Protein AF-A0A3D2T2N7-F1 (afdb_monomer)

Foldseek 3Di:
DVVVVLLVVLCVVDVVSDPPDDLVNSLVCLVVPDPPPCPVVSVVSVVVVCVVCVPPDDDPVVVVVVVVVVVVVVVVVVVPDD

Sequence (82 aa):
RSSRAVRTYVEGLDSAWGPSFTSSELMVQLRRGVNGSSVNLYGSMDMAEVVKFSRLRPDADSAESDWRVLRNWVKESRTIEP

Nearest PDB structures (foldseek):
  5v7q-assembly1_S  TM=6.231E-01  e=5.740E+00  Mycobacterium tuberculosis

Structure (mmCIF, N/CA/C/O backbone):
data_AF-A0A3D2T2N7-F1
#
_entry.id   AF-A0A3D2T2N7-F1
#
loop_
_atom_site.group_PDB
_atom_site.id
_atom_site.type_symbol
_atom_site.label_atom_id
_atom_site.label_alt_id
_atom_site.label_comp_id
_atom_site.label_asym_id
_atom_site.label_entity_id
_atom_site.label_seq_id
_atom_site.pdbx_PDB_ins_code
_atom_site.Cartn_x
_atom_site.Cartn_y
_atom_site.Cartn_z
_atom_site.occupancy
_atom_site.B_iso_or_equiv
_atom_site.auth_seq_id
_atom_site.auth_comp_id
_atom_site.auth_asym_id
_atom_site.auth_atom_id
_atom_site.pdbx_PDB_model_num
ATOM 1 N N . ARG A 1 1 ? 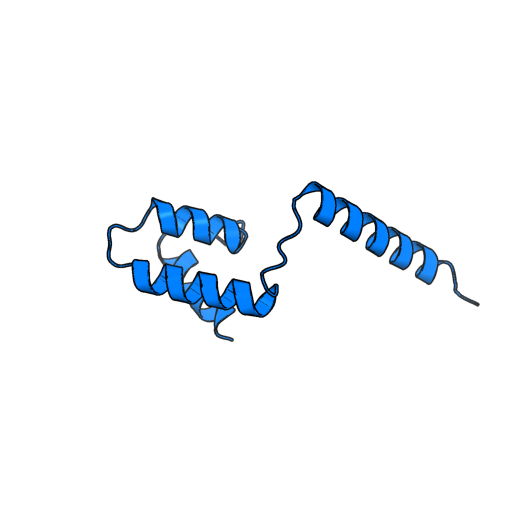-4.335 5.305 10.171 1.00 55.50 1 ARG A N 1
ATOM 2 C CA . ARG A 1 1 ? -5.671 5.954 10.073 1.00 55.50 1 ARG A CA 1
ATOM 3 C C . ARG A 1 1 ? -5.883 6.639 8.721 1.00 55.50 1 ARG A C 1
ATOM 5 O O . ARG A 1 1 ? -6.845 6.288 8.054 1.00 55.50 1 ARG A O 1
ATOM 12 N N . SER A 1 2 ? -4.969 7.505 8.271 1.00 54.00 2 SER A N 1
ATOM 13 C CA . SER A 1 2 ? -5.007 8.165 6.948 1.00 54.00 2 SER A CA 1
ATOM 14 C C . SER A 1 2 ? -5.236 7.204 5.771 1.00 54.00 2 SER A C 1
ATOM 16 O O . SER A 1 2 ? -6.148 7.406 4.983 1.00 54.00 2 SER A O 1
ATOM 18 N N . SER A 1 3 ? -4.500 6.088 5.717 1.00 60.78 3 SER A N 1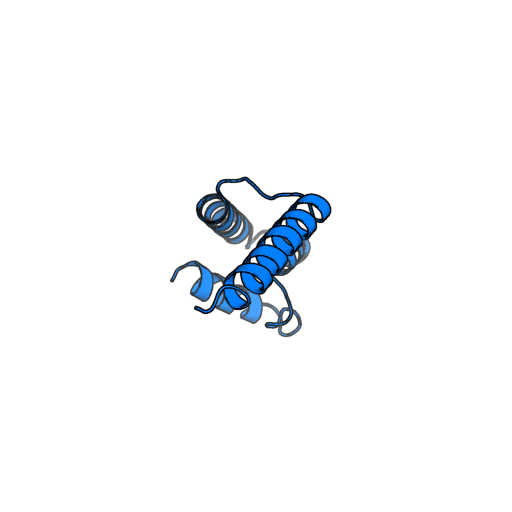
ATOM 19 C CA . SER A 1 3 ? -4.648 5.083 4.651 1.00 60.78 3 SER A CA 1
ATOM 20 C C . SER A 1 3 ? -6.046 4.483 4.514 1.00 60.78 3 SER A C 1
ATOM 22 O O . SER A 1 3 ? -6.410 4.063 3.422 1.00 60.78 3 SER A O 1
ATOM 24 N N . ARG A 1 4 ? -6.791 4.362 5.617 1.00 68.75 4 ARG A N 1
ATOM 25 C CA . ARG A 1 4 ? -8.126 3.758 5.597 1.00 68.75 4 ARG A CA 1
ATOM 26 C C . ARG A 1 4 ? -9.151 4.765 5.088 1.00 68.75 4 ARG A C 1
ATOM 28 O O . ARG A 1 4 ? -9.953 4.409 4.246 1.00 68.75 4 ARG A O 1
ATOM 35 N N . ALA A 1 5 ? -9.064 6.015 5.545 1.00 67.62 5 ALA A N 1
ATOM 36 C CA . ALA A 1 5 ? -9.937 7.097 5.088 1.00 67.62 5 ALA A CA 1
ATOM 37 C C . ALA A 1 5 ? -9.789 7.352 3.582 1.00 67.62 5 ALA A C 1
ATOM 39 O O . ALA A 1 5 ? -10.776 7.431 2.862 1.00 67.62 5 ALA A O 1
ATOM 40 N N . VAL A 1 6 ? -8.545 7.395 3.106 1.00 67.75 6 VAL A N 1
ATOM 41 C CA . VAL A 1 6 ? -8.220 7.514 1.684 1.00 67.75 6 VAL A CA 1
ATOM 42 C C . VAL A 1 6 ? -8.787 6.342 0.883 1.00 67.75 6 VAL A C 1
ATOM 44 O O . VAL A 1 6 ? -9.410 6.554 -0.149 1.00 67.75 6 VAL A O 1
ATOM 47 N N . ARG A 1 7 ? -8.596 5.108 1.363 1.00 73.94 7 ARG A N 1
ATOM 48 C CA . ARG A 1 7 ? -9.106 3.915 0.686 1.00 73.94 7 ARG A CA 1
ATOM 49 C C . ARG A 1 7 ? -10.629 3.940 0.582 1.00 73.94 7 ARG A C 1
ATOM 51 O O . ARG A 1 7 ? -11.146 3.803 -0.513 1.00 73.94 7 ARG A O 1
ATOM 58 N N . THR A 1 8 ? -11.325 4.219 1.681 1.00 75.25 8 THR A N 1
ATOM 59 C CA . THR A 1 8 ? -12.787 4.357 1.687 1.00 75.25 8 THR A CA 1
ATOM 60 C C . THR A 1 8 ? -13.271 5.464 0.748 1.00 75.25 8 THR A C 1
ATOM 62 O O . THR A 1 8 ? -14.298 5.297 0.103 1.00 75.25 8 THR A O 1
ATOM 65 N N . TYR A 1 9 ? -12.537 6.574 0.636 1.00 72.62 9 TYR A N 1
ATOM 66 C CA . TYR A 1 9 ? -12.863 7.627 -0.325 1.00 72.62 9 TYR A CA 1
ATOM 67 C C . TYR A 1 9 ? -12.708 7.147 -1.775 1.00 72.62 9 TYR A C 1
ATOM 69 O O . TYR A 1 9 ? -13.624 7.329 -2.566 1.00 72.62 9 TYR A O 1
ATOM 77 N N . VAL A 1 10 ? -11.585 6.503 -2.120 1.00 72.25 10 VAL A N 1
ATOM 78 C CA . VAL A 1 10 ? -11.319 6.022 -3.489 1.00 72.25 10 VAL A CA 1
ATOM 79 C C . VAL A 1 10 ? -12.267 4.893 -3.896 1.00 72.25 10 VAL A C 1
ATOM 81 O O . VAL A 1 10 ? -12.806 4.936 -4.994 1.00 72.25 10 VAL A O 1
ATOM 84 N N . GLU A 1 11 ? -12.528 3.932 -3.007 1.00 77.56 11 GLU A N 1
ATOM 85 C CA . GLU A 1 11 ? -13.528 2.871 -3.223 1.00 77.56 11 GLU A CA 1
ATOM 86 C C . GLU A 1 11 ? -14.955 3.449 -3.357 1.00 77.56 11 GLU A C 1
ATOM 88 O O . GLU A 1 11 ? -15.824 2.832 -3.963 1.00 77.56 11 GLU A O 1
ATOM 93 N N . GLY A 1 12 ? -15.206 4.644 -2.810 1.00 75.75 12 GLY A N 1
ATOM 94 C CA . GLY A 1 12 ? -16.473 5.365 -2.943 1.00 75.75 12 GLY A CA 1
ATOM 95 C C . GLY A 1 12 ? -16.625 6.180 -4.233 1.00 75.75 12 GLY A C 1
ATOM 96 O O . GLY A 1 12 ? -17.727 6.655 -4.500 1.00 75.75 12 GLY A O 1
ATOM 97 N N . LEU A 1 13 ? -15.559 6.363 -5.026 1.00 74.50 13 LEU A N 1
ATOM 98 C CA . LEU A 1 13 ? -15.622 7.092 -6.303 1.00 74.50 13 LEU A CA 1
ATOM 99 C C . LEU A 1 13 ? -16.246 6.254 -7.423 1.00 74.50 13 LEU A C 1
ATOM 101 O O . LEU A 1 13 ? -16.933 6.802 -8.282 1.00 74.50 13 LEU A O 1
ATOM 105 N N . ASP A 1 14 ? -16.016 4.941 -7.409 1.00 69.06 14 ASP A N 1
ATOM 106 C CA . ASP A 1 14 ? -16.584 3.995 -8.365 1.00 69.06 14 ASP A CA 1
ATOM 107 C C . ASP A 1 14 ? -16.828 2.652 -7.667 1.00 69.06 14 ASP A C 1
ATOM 109 O O . ASP A 1 14 ? -15.912 2.055 -7.104 1.00 69.06 14 ASP A O 1
ATOM 113 N N . SER A 1 15 ? -18.061 2.146 -7.744 1.00 70.81 15 SER A N 1
ATOM 114 C CA . SER A 1 15 ? -18.440 0.835 -7.201 1.00 70.81 15 SER A CA 1
ATOM 115 C C . SER A 1 15 ? -17.641 -0.339 -7.788 1.00 70.81 15 SER A C 1
ATOM 117 O O . SER A 1 15 ? -17.545 -1.391 -7.156 1.00 70.81 15 SER A O 1
ATOM 119 N N . ALA A 1 16 ? -17.045 -0.165 -8.972 1.00 74.19 16 ALA A N 1
ATOM 120 C CA . ALA A 1 16 ? -16.145 -1.135 -9.579 1.00 74.19 16 ALA A CA 1
ATOM 121 C C . ALA A 1 16 ? -14.781 -1.190 -8.873 1.00 74.19 16 ALA A C 1
ATOM 123 O O . ALA A 1 16 ? -14.095 -2.205 -8.959 1.00 74.19 16 ALA A O 1
ATOM 124 N N . TRP A 1 17 ? -14.377 -0.142 -8.152 1.00 74.19 17 TRP A N 1
ATOM 125 C CA . TRP A 1 17 ? -13.094 -0.045 -7.446 1.00 74.19 17 TRP A CA 1
ATOM 126 C C . TRP A 1 17 ? -13.194 -0.613 -6.030 1.00 74.19 17 TRP A C 1
ATOM 128 O O . TRP A 1 17 ? -12.790 0.012 -5.055 1.00 74.19 17 TRP A O 1
ATOM 138 N N . GLY A 1 18 ? -13.777 -1.805 -5.919 1.00 72.62 18 GLY A N 1
ATOM 139 C CA . GLY A 1 18 ? -14.079 -2.447 -4.648 1.00 72.62 18 GLY A CA 1
ATOM 140 C C . GLY A 1 18 ? -12.861 -3.011 -3.896 1.00 72.62 18 GLY A C 1
ATOM 141 O O . GLY A 1 18 ? -11.712 -2.896 -4.335 1.00 72.62 18 GLY A O 1
ATOM 142 N N . PRO A 1 19 ? -13.107 -3.712 -2.772 1.00 70.56 19 PRO A N 1
ATOM 143 C CA . PRO A 1 19 ? -12.067 -4.239 -1.881 1.00 70.56 19 PRO A CA 1
ATOM 144 C C . PRO A 1 19 ? -11.090 -5.222 -2.538 1.00 70.56 19 PRO A C 1
ATOM 146 O O . PRO A 1 19 ? -10.011 -5.465 -2.002 1.00 70.56 19 PRO A O 1
ATOM 149 N N . SER A 1 20 ? -11.470 -5.790 -3.685 1.00 75.50 20 SER A N 1
ATOM 150 C CA . SER A 1 20 ? -10.647 -6.685 -4.499 1.00 75.50 20 SER A CA 1
ATOM 151 C C . SER A 1 20 ? -9.403 -6.009 -5.069 1.00 75.50 20 SER A C 1
ATOM 153 O O . SER A 1 20 ? -8.450 -6.703 -5.406 1.00 75.50 20 SER A O 1
ATOM 155 N N . PHE A 1 21 ? -9.394 -4.678 -5.166 1.00 73.06 21 PHE A N 1
ATOM 156 C CA . PHE A 1 21 ? -8.232 -3.936 -5.624 1.00 73.06 21 PHE A CA 1
ATOM 157 C C . PHE A 1 21 ? -7.255 -3.670 -4.480 1.00 73.06 21 PHE A C 1
ATOM 159 O O . PHE A 1 21 ? -7.590 -3.176 -3.393 1.00 73.06 21 PHE A O 1
ATOM 166 N N . THR A 1 22 ? -5.989 -3.943 -4.750 1.00 77.06 22 THR A N 1
ATOM 167 C CA . THR A 1 22 ? -4.887 -3.477 -3.918 1.00 77.06 22 THR A CA 1
ATOM 168 C C . THR A 1 22 ? -4.791 -1.950 -3.986 1.00 77.06 22 THR A C 1
ATOM 170 O O . THR A 1 22 ? -5.223 -1.309 -4.945 1.00 77.06 22 THR A O 1
ATOM 173 N N . SER A 1 23 ? -4.195 -1.332 -2.962 1.00 71.00 23 SER A N 1
ATOM 174 C CA . SER A 1 23 ? -4.016 0.130 -2.916 1.00 71.00 23 SER A CA 1
ATOM 175 C C . SER A 1 23 ? -3.280 0.674 -4.148 1.00 71.00 23 SER A C 1
ATOM 177 O O . SER A 1 23 ? -3.615 1.746 -4.639 1.00 71.00 23 SER A O 1
ATOM 179 N N . SER A 1 24 ? -2.336 -0.093 -4.700 1.00 71.00 24 SER A N 1
ATOM 180 C CA . SER A 1 24 ? -1.611 0.292 -5.910 1.00 71.00 24 SER A CA 1
ATOM 181 C C . SER A 1 24 ? -2.449 0.207 -7.180 1.00 71.00 24 SER A C 1
ATOM 183 O O . SER A 1 24 ? -2.312 1.060 -8.053 1.00 71.00 24 SER A O 1
ATOM 185 N N . GLU A 1 25 ? -3.315 -0.794 -7.313 1.00 76.06 25 GLU A N 1
ATOM 186 C CA . GLU A 1 25 ? -4.197 -0.871 -8.479 1.00 76.06 25 GLU A CA 1
ATOM 187 C C . GLU A 1 25 ? -5.236 0.254 -8.443 1.00 76.06 25 GLU A C 1
ATOM 189 O O . GLU A 1 25 ? -5.486 0.885 -9.470 1.00 76.06 25 GLU A O 1
ATOM 194 N N . LEU A 1 26 ? -5.741 0.601 -7.252 1.00 77.88 26 LEU A N 1
ATOM 195 C CA . LEU A 1 26 ? -6.567 1.796 -7.051 1.00 77.88 26 LEU A CA 1
ATOM 196 C C . LEU A 1 26 ? -5.826 3.078 -7.464 1.00 77.88 26 LEU A C 1
ATOM 198 O O . LEU A 1 26 ? -6.411 3.939 -8.114 1.00 77.88 26 LEU A O 1
ATOM 202 N N . MET A 1 27 ? -4.528 3.197 -7.162 1.00 74.81 27 MET A N 1
ATOM 203 C CA . MET A 1 27 ? -3.701 4.338 -7.586 1.00 74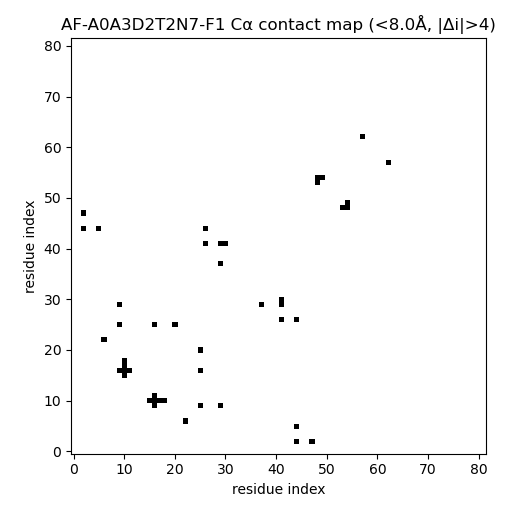.81 27 MET A CA 1
ATOM 204 C C . MET A 1 27 ? -3.548 4.443 -9.106 1.00 74.81 27 MET A C 1
ATOM 206 O O . MET A 1 27 ? -3.577 5.545 -9.660 1.00 74.81 27 MET A O 1
ATOM 210 N N . VAL A 1 28 ? -3.405 3.310 -9.798 1.00 77.06 28 VAL A N 1
ATOM 211 C CA . VAL A 1 28 ? -3.353 3.270 -11.268 1.00 77.06 28 VAL A CA 1
ATOM 212 C C . VAL A 1 28 ? -4.687 3.711 -11.867 1.00 77.06 28 VAL A C 1
ATOM 214 O O . VAL A 1 28 ? -4.691 4.480 -12.829 1.00 77.06 28 VAL A O 1
ATOM 217 N N . GLN A 1 29 ? -5.809 3.278 -11.288 1.00 75.00 29 GLN A N 1
ATOM 218 C CA . GLN A 1 29 ? -7.142 3.694 -11.726 1.00 75.00 29 GLN A CA 1
ATOM 219 C C . GLN A 1 29 ? -7.397 5.178 -11.456 1.00 75.00 29 GLN A C 1
ATOM 221 O O . GLN A 1 29 ? -7.823 5.897 -12.356 1.00 75.00 29 GLN A O 1
ATOM 226 N N . LEU A 1 30 ? -7.023 5.680 -10.277 1.00 73.62 30 LEU A N 1
ATOM 227 C CA . LEU A 1 30 ? -7.109 7.101 -9.940 1.00 73.62 30 LEU A CA 1
ATOM 228 C C . LEU A 1 30 ? -6.302 7.965 -10.924 1.00 73.62 30 LEU A C 1
ATOM 230 O O . LEU A 1 30 ? -6.775 9.001 -11.381 1.00 73.62 30 LEU A O 1
ATOM 234 N N . ARG A 1 31 ? -5.096 7.523 -11.302 1.00 72.25 31 ARG A N 1
ATOM 235 C CA . ARG A 1 31 ? -4.263 8.222 -12.294 1.00 72.25 31 ARG A CA 1
ATOM 236 C C . ARG A 1 31 ? -4.917 8.266 -13.683 1.00 72.25 31 ARG A C 1
ATOM 238 O O . ARG A 1 31 ? -4.682 9.210 -14.429 1.00 72.25 31 ARG A O 1
ATOM 245 N N . ARG A 1 32 ? -5.699 7.244 -14.042 1.00 73.31 32 ARG A N 1
ATOM 246 C CA . ARG A 1 32 ? -6.337 7.104 -15.362 1.00 73.31 32 ARG A CA 1
ATOM 247 C C . ARG A 1 32 ? -7.730 7.735 -15.442 1.00 73.31 32 ARG A C 1
ATOM 249 O O . ARG A 1 32 ? -8.123 8.148 -16.524 1.00 73.31 32 ARG A O 1
ATOM 256 N N . GLY A 1 33 ? -8.473 7.761 -14.335 1.00 64.25 33 GLY A N 1
ATOM 257 C CA . GLY A 1 33 ? -9.929 7.923 -14.352 1.00 64.25 33 GLY A CA 1
ATOM 258 C C . GLY A 1 33 ? -10.481 9.269 -13.890 1.00 64.25 33 GLY A C 1
ATOM 259 O O . GLY A 1 33 ? -11.621 9.575 -14.222 1.00 64.25 33 GLY A O 1
ATOM 260 N N . VAL A 1 34 ? -9.734 10.095 -13.147 1.00 61.62 34 VAL A N 1
ATOM 261 C CA . VAL A 1 34 ? -10.291 11.359 -12.626 1.00 61.62 34 VAL A CA 1
ATOM 262 C C . VAL A 1 34 ? -9.699 12.567 -13.354 1.00 61.62 34 VAL A C 1
ATOM 264 O O . VAL A 1 34 ? -8.526 12.903 -13.195 1.00 61.62 34 VAL A O 1
ATOM 267 N N . ASN A 1 35 ? -10.536 13.239 -14.146 1.00 56.84 35 ASN A N 1
ATOM 268 C CA . ASN A 1 35 ? -10.205 14.474 -14.856 1.00 56.84 35 ASN A CA 1
ATOM 269 C C . ASN A 1 35 ? -9.835 15.595 -13.870 1.00 56.84 35 ASN A C 1
ATOM 271 O O . ASN A 1 35 ? -10.712 16.227 -13.286 1.00 56.84 35 ASN A O 1
ATOM 275 N N . GLY A 1 36 ? -8.535 15.846 -13.694 1.00 55.25 36 GLY A N 1
ATOM 276 C CA . GLY A 1 36 ? -7.943 17.095 -13.188 1.00 55.25 36 GLY A CA 1
ATOM 277 C C . GLY A 1 36 ? -8.187 17.476 -11.718 1.00 55.25 36 GLY A C 1
ATOM 278 O O . GLY A 1 36 ? -7.338 18.129 -11.121 1.00 55.25 36 GLY A O 1
ATOM 279 N N . SER A 1 37 ? -9.287 17.051 -11.095 1.00 55.22 37 SER A N 1
ATOM 280 C CA . SER A 1 37 ? -9.660 17.419 -9.719 1.00 55.22 37 SER A CA 1
ATOM 281 C C . SER A 1 37 ? -8.993 16.536 -8.647 1.00 55.22 37 SER A C 1
ATOM 283 O O . SER A 1 37 ? -8.871 16.940 -7.493 1.00 55.22 37 SER A O 1
ATOM 285 N N . SER A 1 38 ? -8.478 15.357 -9.019 1.00 57.19 38 SER A N 1
ATOM 286 C CA . SER A 1 38 ? -7.879 14.380 -8.092 1.00 57.19 38 SER A CA 1
ATOM 287 C C . SER A 1 38 ? -6.355 14.457 -7.961 1.00 57.19 38 SER A C 1
ATOM 289 O O . SER A 1 38 ? -5.777 13.676 -7.206 1.00 57.19 38 SER A O 1
ATOM 291 N N . VAL A 1 39 ? -5.676 15.373 -8.662 1.00 57.41 39 VAL A N 1
ATOM 292 C CA . VAL A 1 39 ? -4.199 15.445 -8.683 1.00 57.41 39 VAL A CA 1
ATOM 293 C C . VAL A 1 39 ? -3.620 15.594 -7.268 1.00 57.41 39 VAL A C 1
ATOM 295 O O . VAL A 1 39 ? -2.615 14.967 -6.934 1.00 57.41 39 VAL A O 1
ATOM 298 N N . ASN A 1 40 ? -4.305 16.345 -6.400 1.00 64.62 40 ASN A N 1
ATOM 299 C CA . ASN A 1 40 ? -3.921 16.514 -4.996 1.00 64.62 40 ASN A CA 1
ATOM 300 C C . ASN A 1 40 ? -4.099 15.220 -4.172 1.00 64.62 40 ASN A C 1
ATOM 302 O O . ASN A 1 40 ? -3.285 14.899 -3.303 1.00 64.62 40 ASN A O 1
ATOM 306 N N . LEU A 1 41 ? -5.125 14.424 -4.485 1.00 66.88 4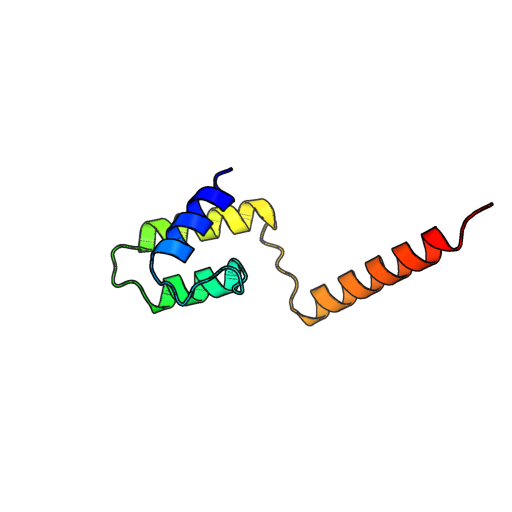1 LEU A N 1
ATOM 307 C CA . LEU A 1 41 ? -5.342 13.126 -3.851 1.00 66.88 41 LEU A CA 1
ATOM 308 C C . LEU A 1 41 ? -4.282 12.119 -4.298 1.00 66.88 41 LEU A C 1
ATOM 310 O O . LEU A 1 41 ? -3.685 11.468 -3.447 1.00 66.88 41 LEU A O 1
ATOM 314 N N . TYR A 1 42 ? -3.990 12.050 -5.600 1.00 68.75 42 TYR A N 1
ATOM 315 C CA . TYR A 1 42 ? -2.925 11.201 -6.131 1.00 68.75 42 TYR A CA 1
ATOM 316 C C . TYR A 1 42 ? -1.589 11.496 -5.430 1.00 68.75 42 TYR A C 1
ATOM 318 O O . TYR A 1 42 ? -0.966 10.587 -4.886 1.00 68.75 42 TYR A O 1
ATOM 326 N N . GLY A 1 43 ? -1.185 12.770 -5.357 1.00 69.19 43 GLY A N 1
ATOM 327 C CA . GLY A 1 43 ? 0.055 13.167 -4.683 1.00 69.19 43 GLY A CA 1
ATOM 328 C C . GLY A 1 43 ? 0.072 12.826 -3.188 1.00 69.19 43 GLY A C 1
ATOM 329 O O . GLY A 1 43 ? 1.058 12.295 -2.679 1.00 69.19 43 GLY A O 1
ATOM 330 N N . SER A 1 44 ? -1.039 13.058 -2.485 1.00 69.44 44 SER A N 1
ATOM 331 C CA . SER A 1 44 ? -1.161 12.719 -1.060 1.00 69.44 44 SER A CA 1
ATOM 332 C C . SER A 1 44 ? -1.075 11.208 -0.802 1.00 69.44 44 SER A C 1
ATOM 334 O O . SER A 1 44 ? -0.504 10.775 0.202 1.00 69.44 44 SER A O 1
ATOM 336 N N . MET A 1 45 ? -1.625 10.390 -1.702 1.00 68.94 45 MET A N 1
ATOM 337 C CA . MET A 1 45 ? -1.586 8.930 -1.603 1.00 68.94 45 MET A CA 1
ATOM 338 C C . MET A 1 45 ? -0.210 8.358 -1.932 1.00 68.94 45 MET A C 1
ATOM 340 O O . MET A 1 45 ? 0.272 7.493 -1.203 1.00 68.94 45 MET A O 1
ATOM 344 N N . ASP A 1 46 ? 0.432 8.871 -2.979 1.00 70.06 46 ASP A N 1
ATOM 345 C CA . ASP A 1 46 ? 1.783 8.487 -3.398 1.00 70.06 46 ASP A CA 1
ATOM 346 C C . ASP A 1 46 ? 2.787 8.717 -2.257 1.00 70.06 46 ASP A C 1
ATOM 348 O O . ASP A 1 46 ? 3.521 7.811 -1.859 1.00 70.06 46 ASP A O 1
ATOM 352 N N . MET A 1 47 ? 2.708 9.879 -1.601 1.00 69.88 47 MET A N 1
ATOM 353 C CA . 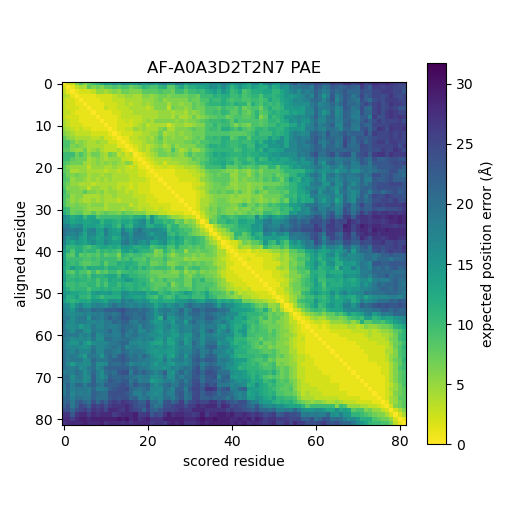MET A 1 47 ? 3.514 10.183 -0.416 1.00 69.88 47 MET A CA 1
ATOM 354 C C . MET A 1 47 ? 3.223 9.252 0.766 1.00 69.88 47 MET A C 1
ATOM 356 O O . MET A 1 47 ? 4.141 8.848 1.483 1.00 69.88 47 MET A O 1
ATOM 360 N N . ALA A 1 48 ? 1.962 8.874 0.979 1.00 68.19 48 ALA A N 1
ATOM 361 C CA . ALA A 1 48 ? 1.605 7.932 2.035 1.00 68.19 48 ALA A CA 1
ATOM 362 C C . ALA A 1 48 ? 2.135 6.512 1.763 1.00 68.19 48 ALA A C 1
ATOM 364 O O . ALA A 1 48 ? 2.466 5.802 2.714 1.00 68.19 48 ALA A O 1
ATOM 365 N N . GLU A 1 49 ? 2.221 6.077 0.503 1.00 66.38 49 GLU A N 1
ATOM 366 C CA . GLU A 1 49 ? 2.869 4.812 0.134 1.00 66.38 49 GLU A CA 1
ATOM 367 C C . GLU A 1 49 ? 4.390 4.890 0.297 1.00 66.38 49 GLU A C 1
ATOM 369 O O . GLU A 1 49 ? 4.980 3.980 0.881 1.00 66.38 49 GLU A O 1
ATOM 374 N N . VAL A 1 50 ? 5.011 6.001 -0.108 1.00 68.81 50 VAL A N 1
ATOM 375 C CA . VAL A 1 50 ? 6.446 6.260 0.093 1.00 68.81 50 VAL A CA 1
ATOM 376 C C . VAL A 1 50 ? 6.849 6.131 1.560 1.00 68.81 50 VAL A C 1
ATOM 378 O O . VAL A 1 50 ? 7.871 5.517 1.844 1.00 68.81 50 VAL A O 1
ATOM 381 N N . VAL A 1 51 ? 6.053 6.658 2.494 1.00 68.44 51 VAL A N 1
ATOM 382 C CA . VAL A 1 51 ? 6.341 6.562 3.936 1.00 68.44 51 VAL A CA 1
ATOM 383 C C . VAL A 1 51 ? 6.164 5.137 4.470 1.00 68.44 51 VAL A C 1
ATOM 385 O O . VAL A 1 51 ? 6.912 4.718 5.346 1.00 68.44 51 VAL A O 1
ATOM 388 N N . LYS A 1 52 ? 5.187 4.374 3.966 1.00 66.62 52 LYS A N 1
ATOM 389 C CA . LYS A 1 52 ? 4.935 2.998 4.434 1.00 66.62 52 LYS A CA 1
ATOM 390 C C . LYS A 1 52 ? 5.954 1.990 3.923 1.00 66.62 52 LYS A C 1
ATOM 392 O O . LYS A 1 52 ? 6.274 1.048 4.636 1.00 66.62 52 LYS A O 1
ATOM 397 N N . PHE A 1 53 ? 6.394 2.166 2.681 1.00 62.31 53 PHE A N 1
ATOM 398 C CA . PHE A 1 53 ? 7.265 1.225 1.980 1.00 62.31 53 PHE A CA 1
ATOM 399 C C . PHE A 1 53 ? 8.671 1.793 1.750 1.00 62.31 53 PHE A C 1
ATOM 401 O O . 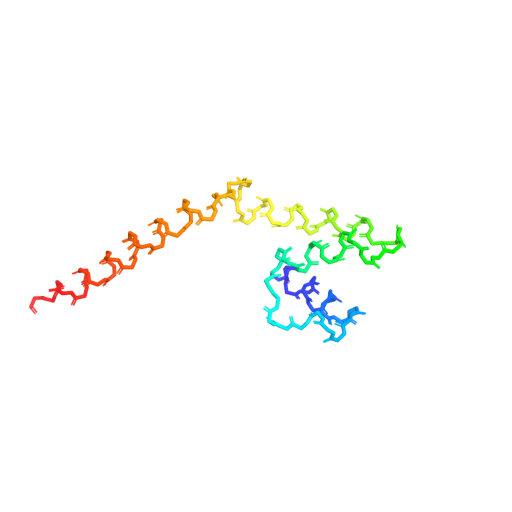PHE A 1 53 ? 9.453 1.214 1.006 1.00 62.31 53 PHE A O 1
ATOM 408 N N . SER A 1 54 ? 9.004 2.939 2.355 1.00 58.81 54 SER A N 1
ATOM 409 C CA . SER A 1 54 ? 10.314 3.602 2.260 1.00 58.81 54 SER A CA 1
ATOM 410 C C . SER A 1 54 ? 10.861 3.702 0.829 1.00 58.81 54 SER A C 1
ATOM 412 O O . SER A 1 54 ? 12.042 3.452 0.609 1.00 58.81 54 SER A O 1
ATOM 414 N N . ARG A 1 55 ? 10.006 4.004 -0.165 1.00 59.59 55 ARG A N 1
ATOM 415 C CA . ARG A 1 55 ? 10.309 3.949 -1.622 1.00 59.59 55 ARG A CA 1
ATOM 416 C C . ARG A 1 55 ? 10.878 2.620 -2.150 1.00 59.59 55 ARG A C 1
ATOM 418 O O . ARG A 1 55 ? 11.039 2.489 -3.361 1.00 59.59 55 ARG A O 1
ATOM 425 N N . LEU A 1 56 ? 11.144 1.640 -1.294 1.00 63.09 56 LEU A N 1
ATOM 426 C CA . LEU A 1 56 ? 11.631 0.327 -1.664 1.00 63.09 56 LEU A CA 1
ATOM 427 C C . LEU A 1 56 ? 10.418 -0.518 -2.029 1.00 63.09 56 LEU A C 1
ATOM 429 O O . LEU A 1 56 ? 9.798 -1.180 -1.199 1.00 63.09 56 LEU A O 1
ATOM 433 N N . ARG A 1 57 ? 10.047 -0.438 -3.301 1.00 68.75 57 ARG A N 1
ATOM 434 C CA . ARG A 1 57 ? 9.083 -1.349 -3.893 1.00 68.75 57 ARG A CA 1
ATOM 435 C C . ARG A 1 57 ? 9.882 -2.423 -4.629 1.00 68.75 57 ARG A C 1
ATOM 437 O O . ARG A 1 57 ? 10.320 -2.136 -5.742 1.00 68.75 57 ARG A O 1
ATOM 444 N N . PRO A 1 58 ? 10.133 -3.596 -4.018 1.00 67.44 58 PRO A N 1
ATOM 445 C CA . PRO A 1 58 ? 10.733 -4.697 -4.754 1.00 67.44 58 PRO A CA 1
ATOM 446 C C . PRO A 1 58 ? 9.860 -5.001 -5.973 1.00 67.44 58 PRO A C 1
ATOM 448 O O . PRO A 1 58 ? 8.631 -4.859 -5.927 1.00 67.44 58 PRO A O 1
ATOM 451 N N . ASP A 1 59 ? 10.497 -5.361 -7.082 1.00 80.88 59 ASP A N 1
ATOM 452 C CA . ASP A 1 59 ? 9.783 -5.913 -8.226 1.00 80.88 59 ASP A CA 1
ATOM 453 C C . ASP A 1 59 ? 9.053 -7.206 -7.823 1.00 80.88 59 ASP A C 1
ATOM 455 O O . ASP A 1 59 ? 9.277 -7.767 -6.746 1.00 80.88 59 ASP A O 1
ATOM 459 N N . ALA A 1 60 ? 8.128 -7.654 -8.674 1.00 73.88 60 ALA A N 1
ATOM 460 C CA . ALA A 1 60 ? 7.278 -8.798 -8.362 1.00 73.88 60 ALA A CA 1
ATOM 461 C C . ALA A 1 60 ? 8.089 -10.071 -8.066 1.00 73.88 60 ALA A C 1
ATOM 463 O O . ALA A 1 60 ? 7.724 -10.815 -7.155 1.00 73.88 60 ALA A O 1
ATOM 464 N N . ASP A 1 61 ? 9.197 -10.283 -8.778 1.00 78.75 61 ASP A N 1
ATOM 465 C CA . ASP A 1 61 ? 10.038 -11.468 -8.613 1.00 78.75 61 ASP A CA 1
ATOM 466 C C . ASP A 1 61 ? 10.799 -11.408 -7.283 1.00 78.75 61 ASP A C 1
ATOM 468 O O . ASP A 1 61 ? 10.812 -12.386 -6.530 1.00 78.75 61 ASP A O 1
ATOM 472 N N . SER A 1 62 ? 11.353 -10.241 -6.944 1.00 78.88 62 SER A N 1
ATOM 473 C CA . SER A 1 62 ? 11.989 -9.989 -5.645 1.00 78.88 62 SER A CA 1
ATOM 474 C C . SER A 1 62 ? 11.006 -10.168 -4.481 1.00 78.88 62 SER A C 1
ATOM 476 O O . SER A 1 62 ? 11.318 -10.849 -3.505 1.00 78.88 62 SER A O 1
ATOM 478 N N . ALA A 1 63 ? 9.785 -9.637 -4.598 1.00 82.25 63 ALA A N 1
ATOM 479 C CA . ALA A 1 63 ? 8.755 -9.765 -3.566 1.00 82.25 63 ALA A CA 1
ATOM 480 C C . ALA A 1 63 ? 8.299 -11.222 -3.361 1.00 82.25 63 ALA A C 1
ATOM 482 O O . ALA A 1 63 ? 8.122 -11.664 -2.224 1.00 82.25 63 ALA A O 1
ATOM 483 N N . GLU A 1 64 ? 8.121 -11.980 -4.446 1.00 86.19 64 GLU A N 1
ATOM 484 C CA . GLU A 1 64 ? 7.756 -13.400 -4.394 1.00 86.19 64 GLU A CA 1
ATOM 485 C C . GLU A 1 64 ? 8.893 -14.254 -3.813 1.00 86.19 64 GLU A C 1
ATOM 487 O O . GLU A 1 64 ? 8.648 -15.170 -3.022 1.00 86.19 64 GLU A O 1
ATOM 492 N N . SER A 1 65 ? 10.144 -13.937 -4.159 1.00 85.88 65 SER A N 1
ATOM 493 C CA . SER A 1 65 ? 11.327 -14.571 -3.574 1.00 85.88 65 SER A CA 1
ATOM 494 C C . SER A 1 65 ? 11.378 -14.355 -2.059 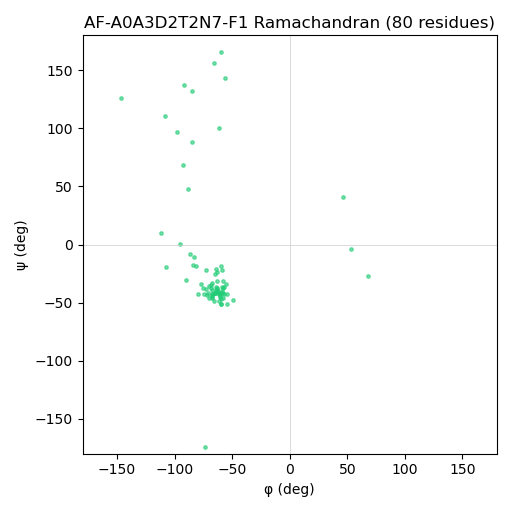1.00 85.88 65 SER A C 1
ATOM 496 O O . SER A 1 65 ? 11.450 -15.327 -1.300 1.00 85.88 65 SER A O 1
ATOM 498 N N . ASP A 1 66 ? 11.248 -13.107 -1.605 1.00 84.81 66 ASP A N 1
ATOM 499 C CA . ASP A 1 66 ? 11.235 -12.756 -0.181 1.00 84.81 66 ASP A CA 1
ATOM 500 C C . ASP A 1 66 ? 10.082 -13.445 0.560 1.00 84.81 66 ASP A C 1
ATOM 502 O O . ASP A 1 66 ? 10.259 -13.998 1.651 1.00 84.81 66 ASP A O 1
ATOM 506 N N . TRP A 1 67 ? 8.894 -13.486 -0.052 1.00 89.38 67 TRP A N 1
ATOM 507 C CA . TRP A 1 67 ? 7.743 -14.177 0.521 1.00 89.38 67 TRP A CA 1
ATOM 508 C C . TRP A 1 67 ? 7.989 -15.679 0.677 1.00 89.38 67 TRP A C 1
ATOM 510 O O . TRP A 1 67 ? 7.637 -16.267 1.703 1.00 89.38 67 TRP A O 1
ATOM 520 N N . ARG A 1 68 ? 8.636 -16.312 -0.306 1.00 93.69 68 ARG A N 1
ATOM 521 C CA . ARG A 1 68 ? 8.989 -17.734 -0.252 1.00 93.69 68 ARG A CA 1
ATOM 522 C C . ARG A 1 68 ? 9.994 -18.023 0.860 1.00 93.69 68 ARG A C 1
ATOM 524 O O . ARG A 1 68 ? 9.811 -19.002 1.585 1.00 93.69 68 ARG A O 1
ATOM 531 N N . VAL A 1 69 ? 10.996 -17.159 1.033 1.00 93.06 69 VAL A N 1
ATOM 532 C CA . VAL A 1 69 ? 11.970 -17.243 2.135 1.00 93.06 69 VAL A CA 1
ATOM 533 C C . VAL A 1 69 ? 11.257 -17.164 3.484 1.00 93.06 69 VAL A C 1
ATOM 535 O O . VAL A 1 69 ? 11.415 -18.059 4.314 1.00 93.06 69 VAL A O 1
ATOM 538 N N . LEU A 1 70 ? 10.399 -16.161 3.683 1.00 88.62 70 LEU A N 1
ATOM 539 C CA . LEU A 1 70 ? 9.631 -16.005 4.922 1.00 88.62 70 LEU A CA 1
ATOM 540 C C . LEU A 1 70 ? 8.703 -17.196 5.180 1.00 88.62 70 LEU A C 1
ATOM 542 O O . LEU A 1 70 ? 8.608 -17.689 6.303 1.00 88.62 70 LEU A O 1
ATOM 546 N N . ARG A 1 71 ? 8.031 -17.697 4.140 1.00 89.00 71 ARG A N 1
ATOM 547 C CA . ARG A 1 71 ? 7.145 -18.860 4.242 1.00 89.00 71 ARG A CA 1
ATOM 548 C C . ARG A 1 71 ? 7.904 -20.117 4.657 1.00 89.00 71 ARG A C 1
ATOM 550 O O . ARG A 1 71 ? 7.380 -20.889 5.460 1.00 89.00 71 ARG A O 1
ATOM 557 N N . ASN A 1 72 ? 9.09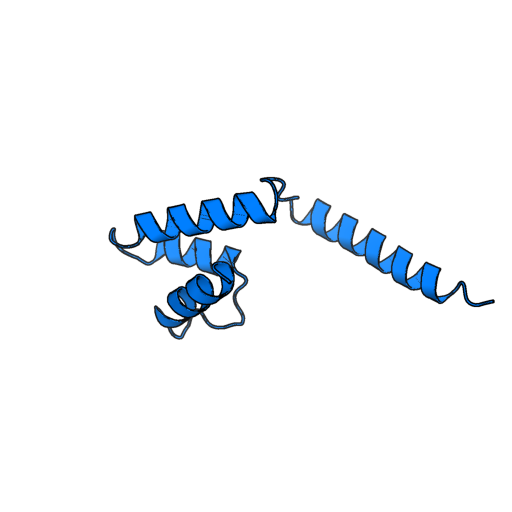7 -20.336 4.112 1.00 92.75 72 ASN A N 1
ATOM 558 C CA . ASN A 1 72 ? 9.943 -21.467 4.482 1.00 92.75 72 ASN A CA 1
ATOM 559 C C . ASN A 1 72 ? 10.435 -21.326 5.922 1.00 92.75 72 ASN A C 1
ATOM 561 O O . ASN A 1 72 ? 10.249 -22.253 6.703 1.00 92.75 72 ASN A O 1
ATOM 565 N N . TRP A 1 73 ? 10.896 -20.138 6.316 1.00 92.00 73 TRP A N 1
ATOM 566 C CA . TRP A 1 73 ? 11.276 -19.857 7.699 1.00 92.00 73 TRP A CA 1
ATOM 567 C C . TRP A 1 73 ? 10.132 -20.114 8.697 1.00 92.00 73 TRP A C 1
ATOM 569 O O . TRP A 1 73 ? 10.342 -20.736 9.736 1.00 92.00 73 TRP A O 1
ATOM 579 N N . VAL A 1 74 ? 8.890 -19.714 8.389 1.00 89.56 74 VAL A N 1
ATOM 580 C CA . VAL A 1 74 ? 7.719 -20.017 9.242 1.00 89.56 74 VAL A CA 1
ATOM 581 C C . VAL A 1 74 ? 7.453 -21.523 9.333 1.00 89.56 74 VAL A C 1
ATOM 583 O O . VAL A 1 74 ? 7.050 -22.017 10.383 1.00 89.56 74 VAL A O 1
ATOM 586 N N . LYS A 1 75 ? 7.641 -22.271 8.243 1.00 88.75 75 LYS A N 1
ATOM 587 C CA . LYS A 1 75 ? 7.470 -23.732 8.264 1.00 88.75 75 LYS A CA 1
ATOM 588 C C . LYS A 1 75 ? 8.549 -24.402 9.107 1.00 88.75 75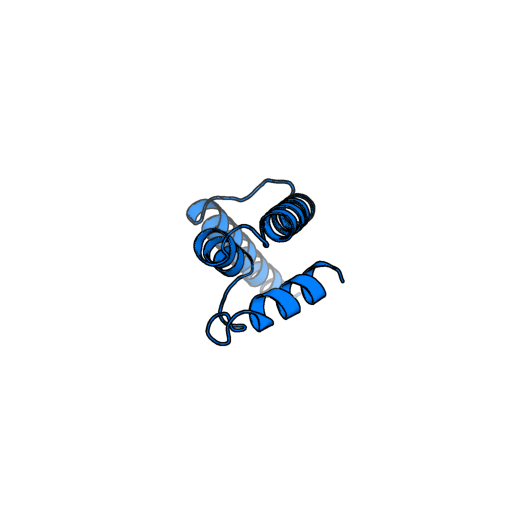 LYS A C 1
ATOM 590 O O . LYS A 1 75 ? 8.220 -25.237 9.938 1.00 88.75 75 LYS A O 1
ATOM 595 N N . GLU A 1 76 ? 9.799 -23.999 8.918 1.00 86.62 76 GLU A N 1
ATOM 596 C CA . GLU A 1 76 ? 10.958 -24.541 9.627 1.00 86.62 76 GLU A CA 1
ATOM 597 C C . GLU A 1 76 ? 10.908 -24.204 11.122 1.00 86.62 76 GLU A C 1
ATOM 599 O O . GLU A 1 76 ? 11.102 -25.077 11.963 1.00 86.62 76 GLU A O 1
ATOM 604 N N . SER A 1 77 ? 10.541 -22.972 11.477 1.00 79.62 77 SER A N 1
ATOM 605 C CA . SER A 1 77 ? 10.360 -22.567 12.879 1.00 79.62 77 SER A CA 1
ATOM 606 C C . SER A 1 77 ? 9.212 -23.293 13.582 1.00 79.62 77 SER A C 1
ATOM 608 O O . SER A 1 77 ? 9.265 -23.458 14.794 1.00 79.62 77 SER A O 1
ATOM 610 N N . ARG A 1 78 ? 8.201 -23.774 12.847 1.00 74.88 78 ARG A N 1
ATOM 611 C CA . ARG A 1 78 ? 7.126 -24.626 13.392 1.00 74.88 78 ARG A CA 1
ATOM 612 C C . ARG A 1 78 ? 7.507 -26.099 13.510 1.00 74.88 78 ARG A C 1
ATOM 614 O O . ARG A 1 78 ? 6.828 -26.830 14.215 1.00 74.88 78 ARG A O 1
ATOM 621 N N . THR A 1 79 ? 8.548 -26.542 12.812 1.00 61.25 79 THR A N 1
ATOM 622 C CA . THR A 1 79 ? 9.122 -27.887 12.988 1.00 61.25 79 THR A CA 1
ATOM 623 C C . THR A 1 79 ? 10.166 -27.944 14.103 1.00 61.25 79 THR A C 1
ATOM 625 O O . THR A 1 79 ? 10.589 -29.034 14.473 1.00 61.25 79 THR A O 1
ATOM 628 N N . ILE A 1 80 ? 10.562 -26.791 14.653 1.00 59.66 80 ILE A N 1
ATOM 629 C CA . ILE A 1 80 ? 11.368 -26.680 15.873 1.00 59.66 80 ILE A CA 1
ATOM 630 C C . ILE A 1 80 ? 10.395 -26.540 17.059 1.00 59.66 80 ILE A C 1
ATOM 632 O O . ILE A 1 80 ? 10.269 -25.477 17.661 1.00 59.66 80 ILE A O 1
ATOM 636 N N . GLU A 1 81 ? 9.654 -27.605 17.361 1.00 58.56 81 GLU A N 1
ATOM 637 C CA . GLU A 1 81 ? 9.135 -27.823 18.719 1.00 58.56 81 GLU A CA 1
ATOM 638 C C . GLU A 1 81 ? 10.166 -28.683 19.478 1.00 58.56 81 GLU A C 1
ATOM 640 O O . GLU A 1 81 ? 10.721 -29.604 18.870 1.00 58.56 81 GLU A O 1
ATOM 645 N N . PRO A 1 82 ? 10.487 -28.393 20.755 1.00 55.28 82 PRO A N 1
ATOM 646 C CA . PRO A 1 82 ? 11.109 -29.382 21.631 1.00 55.28 82 PRO A CA 1
ATOM 647 C C . PRO A 1 82 ? 10.136 -30.510 21.995 1.00 55.28 82 PRO A C 1
ATOM 649 O O . PRO A 1 82 ? 8.925 -30.227 22.144 1.00 55.28 82 PRO A O 1
#

Mean predicted aligned error: 12.6 Å

Secondary structure (DSSP, 8-state):
-HHHHHHHHHHTT-TTS-TTS-HHHHHHHHHHHS-STTHHHHHHHHHHHHHHHTT----HHHHHHHHHHHHHHHHHHHH---

pLDDT: mean 72.12, std 9.99, range [54.0, 93.69]

Radius of gyration: 17.24 Å; Cα contacts (8 Å, |Δi|>4): 23; chains: 1; bounding box: 30×47×37 Å

Solvent-accessible surface area (backbone atoms only — not comparable to full-atom values): 4965 Å² total; per-residue (Å²): 110,69,71,56,57,53,46,58,51,56,34,66,74,37,83,86,50,40,89,90,52,52,75,65,56,49,49,53,45,53,74,73,70,51,84,80,78,44,58,67,54,54,52,55,48,52,54,53,47,35,70,75,43,69,74,63,72,69,52,72,67,57,47,50,50,53,48,51,52,51,52,48,50,56,53,53,58,66,69,63,67,134